Protein AF-A0A9D4SXM8-F1 (afdb_monomer_lite)

Secondary structure (DSSP, 8-state):
--HHHHHHHHH---S-HHHHHHHHHHTS-HHHHHHHHHHHGGG---HHHHHHHHHHHH--HHHHHHHHHHHHHHGGGHHHHHHHHHHHHHHHHHHHHHHHHHTT-S-HHHHHHHHH-HHHHHHHHHHHHHHHHHHHHHHHHHHHHHHHHHHHHHH---SHHHHHHHHT--

Foldseek 3Di:
DPPVVVLCCLQPQDDDPVVVVVCVVVVPCVPSVVVVCVLCVVVPDDVVNVVVVVVVVVDDPVVVVVLVVCCVVPNPPCVVVVVVVVVVVVVCCVPVVCVCVVSVHSDPLNVCCVPPNPVRSNVVSVVCCVPVVVVVVVSVVVVVVVVVVVVCVVPVDDDPVVVVVVVVVD

InterPro domains:
  IPR001734 Sodium/solute symporter [PF00474] (39-126)
  IPR001734 Sodium/solute symporter [PS50283] (1-170)
  IPR038377 Sodium/glucose symporter superfamily [G3DSA:1.20.1730.10] (33-166)
  IPR051163 Sodium:Solute Symporter (SSF) [PTHR42985] (37-134)

Organism: Rhipicephalus sanguineus (NCBI:txid34632)

Radius of gyration: 21.26 Å; chains: 1; bounding box: 58×35×61 Å

Structure (mmCIF, N/CA/C/O backbone):
data_AF-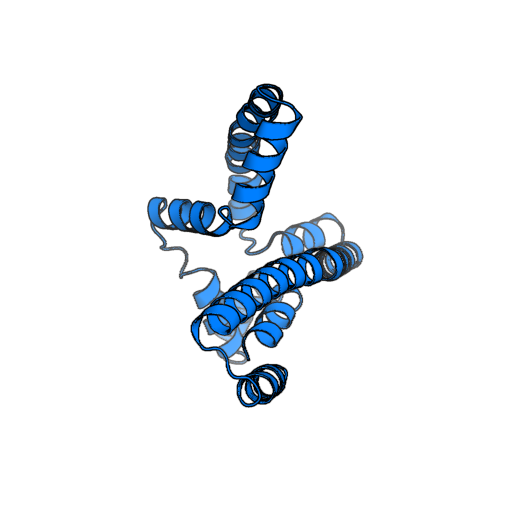A0A9D4SXM8-F1
#
_entry.id   AF-A0A9D4SXM8-F1
#
loop_
_atom_site.group_PDB
_atom_site.id
_atom_site.type_symbol
_atom_site.label_atom_id
_atom_site.label_alt_id
_atom_site.label_comp_id
_atom_site.label_asym_id
_atom_site.label_entity_id
_atom_site.label_seq_id
_atom_site.pdbx_PDB_ins_code
_atom_site.Cartn_x
_atom_site.Cartn_y
_atom_site.Cartn_z
_atom_site.occupancy
_atom_site.B_iso_or_equiv
_atom_site.auth_seq_id
_atom_site.auth_comp_id
_atom_site.auth_asym_id
_atom_site.auth_atom_id
_atom_site.pdbx_PDB_model_num
ATOM 1 N N . MET A 1 1 ? 17.732 -0.630 11.971 1.00 30.19 1 MET A N 1
ATOM 2 C CA . MET A 1 1 ? 16.829 -0.466 13.145 1.00 30.19 1 MET A CA 1
ATOM 3 C C . MET A 1 1 ? 15.328 -0.325 12.817 1.00 30.19 1 MET A C 1
ATOM 5 O O . MET A 1 1 ? 14.520 -0.393 13.733 1.00 30.19 1 MET A O 1
ATOM 9 N N . THR A 1 2 ? 14.910 -0.178 11.553 1.00 38.62 2 THR A N 1
ATOM 10 C CA . THR A 1 2 ? 13.495 0.036 11.173 1.00 38.62 2 THR A CA 1
ATOM 11 C C . THR A 1 2 ? 12.705 -1.238 10.847 1.00 38.62 2 THR A C 1
ATOM 13 O O . THR A 1 2 ? 11.489 -1.217 10.963 1.00 38.62 2 THR A O 1
ATOM 16 N N . GLU A 1 3 ? 13.330 -2.370 10.508 1.00 37.62 3 GLU A N 1
ATOM 17 C CA . GLU A 1 3 ? 12.580 -3.561 10.054 1.00 37.62 3 GLU A CA 1
ATOM 18 C C . GLU A 1 3 ? 11.935 -4.384 11.180 1.00 37.62 3 GLU A C 1
ATOM 20 O O . GLU A 1 3 ? 10.834 -4.903 11.005 1.00 37.62 3 GLU A O 1
ATOM 25 N N . ARG A 1 4 ? 12.541 -4.437 12.376 1.00 32.69 4 ARG A N 1
ATOM 26 C CA . ARG A 1 4 ? 11.952 -5.148 13.530 1.00 32.69 4 ARG A CA 1
ATOM 27 C C . ARG A 1 4 ? 10.656 -4.505 14.039 1.00 32.69 4 ARG A C 1
ATOM 29 O O . ARG A 1 4 ? 9.810 -5.204 14.590 1.00 32.69 4 ARG A O 1
ATOM 36 N N . ALA A 1 5 ? 10.470 -3.205 13.802 1.00 35.47 5 ALA A N 1
ATOM 37 C CA . ALA A 1 5 ? 9.251 -2.488 14.171 1.00 35.47 5 ALA A CA 1
ATOM 38 C C . ALA A 1 5 ? 8.067 -2.821 13.245 1.00 35.47 5 ALA A C 1
ATOM 40 O O . ALA A 1 5 ? 6.933 -2.896 13.705 1.00 35.47 5 ALA A O 1
ATOM 41 N N . TYR A 1 6 ? 8.311 -3.094 11.958 1.00 44.91 6 TYR A N 1
ATOM 42 C CA . TYR A 1 6 ? 7.228 -3.405 11.018 1.00 44.91 6 TYR A CA 1
ATOM 43 C C . TYR A 1 6 ? 6.618 -4.784 11.300 1.00 44.91 6 TYR A C 1
ATOM 45 O O . TYR A 1 6 ? 5.401 -4.926 11.345 1.00 44.91 6 TYR A O 1
ATOM 53 N N . VAL A 1 7 ? 7.438 -5.802 11.564 1.00 42.03 7 VAL A N 1
ATOM 54 C CA . VAL A 1 7 ? 6.939 -7.172 11.790 1.00 42.03 7 VAL A CA 1
ATOM 55 C C . VAL A 1 7 ? 6.059 -7.263 13.038 1.00 42.03 7 VAL A C 1
ATOM 57 O O . VAL A 1 7 ? 4.994 -7.884 13.013 1.00 42.03 7 VAL A O 1
ATOM 60 N N . GLY A 1 8 ? 6.488 -6.600 14.116 1.00 38.91 8 GLY A N 1
ATOM 61 C CA . GLY A 1 8 ? 5.740 -6.527 15.367 1.00 38.91 8 GLY A CA 1
ATOM 62 C C . GLY A 1 8 ? 4.401 -5.814 15.193 1.00 38.91 8 GLY A C 1
ATOM 63 O O . GLY A 1 8 ? 3.382 -6.338 15.613 1.00 38.91 8 GLY A O 1
ATOM 64 N N . VAL A 1 9 ? 4.364 -4.680 14.495 1.00 50.81 9 VAL A N 1
ATOM 65 C CA . VAL A 1 9 ? 3.141 -3.872 14.344 1.00 50.81 9 VAL A CA 1
ATOM 66 C C . VAL A 1 9 ? 2.069 -4.557 13.490 1.00 50.81 9 VAL A C 1
ATOM 68 O O . VAL A 1 9 ? 0.883 -4.465 13.799 1.00 50.81 9 VAL A O 1
ATOM 71 N N . TRP A 1 10 ? 2.452 -5.264 12.422 1.00 49.47 10 TRP A N 1
ATOM 72 C CA . TRP A 1 10 ? 1.479 -5.851 11.491 1.00 49.47 10 TRP A CA 1
ATOM 73 C C . TRP A 1 10 ? 0.798 -7.119 12.028 1.00 49.47 10 TRP A C 1
ATOM 75 O O . TRP A 1 10 ? -0.375 -7.346 11.727 1.00 49.47 10 TRP A O 1
ATOM 85 N N . CYS A 1 11 ? 1.504 -7.928 12.829 1.00 49.25 11 CYS A N 1
ATOM 86 C CA . CYS A 1 11 ? 0.951 -9.161 13.408 1.00 49.25 11 CYS A CA 1
ATOM 87 C C . CYS A 1 11 ? 0.586 -9.038 14.894 1.00 49.25 11 CYS A C 1
ATOM 89 O O . CYS A 1 11 ? -0.301 -9.747 15.370 1.00 49.25 11 CYS A O 1
ATOM 91 N N . SER A 1 12 ? 1.229 -8.124 15.622 1.00 51.12 12 SER A N 1
ATOM 92 C CA . SER A 1 12 ? 0.966 -7.837 17.030 1.00 51.12 12 SER A CA 1
ATOM 93 C C . SER A 1 12 ? 0.333 -6.453 17.164 1.00 51.12 12 SER A C 1
ATOM 95 O O . SER A 1 12 ? 0.949 -5.527 17.678 1.00 51.12 12 SER A O 1
ATOM 97 N N . TYR A 1 13 ? -0.916 -6.309 16.713 1.00 55.25 13 TYR A N 1
ATOM 98 C CA . TYR A 1 13 ? -1.746 -5.157 17.077 1.00 55.25 13 TYR A CA 1
ATOM 99 C C . TYR A 1 13 ? -2.972 -5.595 17.900 1.00 55.25 13 TYR A C 1
ATOM 101 O O . TYR A 1 13 ? -3.495 -6.696 17.689 1.00 55.25 13 TYR A O 1
ATOM 109 N N . PRO A 1 14 ? -3.373 -4.775 18.895 1.00 51.50 14 PRO A N 1
ATOM 110 C CA . PRO A 1 14 ? -4.097 -5.151 20.099 1.00 51.50 14 PRO A CA 1
ATOM 111 C C . PRO A 1 14 ? -5.574 -5.471 19.815 1.00 51.50 14 PRO A C 1
ATOM 113 O O . PRO A 1 14 ? -6.063 -5.326 18.688 1.00 51.50 14 PRO A O 1
ATOM 116 N N . PRO A 1 15 ? -6.310 -5.955 20.832 1.00 53.53 15 PRO A N 1
ATOM 117 C CA . PRO A 1 15 ? -7.657 -6.473 20.653 1.00 53.53 15 PRO A CA 1
ATOM 118 C C . PRO A 1 15 ? -8.644 -5.378 20.214 1.00 53.53 15 PRO A C 1
ATOM 120 O O . PRO A 1 15 ? -8.375 -4.188 20.328 1.00 53.53 15 PRO A O 1
ATOM 123 N N . SER A 1 16 ? -9.819 -5.801 19.734 1.00 57.06 16 SER A N 1
ATOM 124 C CA . SER A 1 16 ? -10.970 -4.972 19.315 1.00 57.06 16 SER A CA 1
ATOM 125 C C . SER A 1 16 ? -11.117 -3.613 20.033 1.00 57.06 16 SER A C 1
ATOM 127 O O . SER A 1 16 ? -10.913 -3.541 21.241 1.00 57.06 16 SER A O 1
ATOM 129 N N . TYR A 1 17 ? -11.606 -2.576 19.335 1.00 57.47 17 TYR A N 1
ATOM 130 C CA . TYR A 1 17 ? -11.881 -1.216 19.859 1.00 57.47 17 TYR A CA 1
ATOM 131 C C . TYR A 1 17 ? -12.539 -1.173 21.258 1.00 57.47 17 TYR A C 1
ATOM 133 O O . TYR A 1 17 ? -12.267 -0.284 22.065 1.00 57.47 17 TYR A O 1
ATOM 141 N N . HIS A 1 18 ? -13.387 -2.153 21.576 1.00 55.44 18 HIS A N 1
ATOM 142 C CA . HIS A 1 18 ? -14.042 -2.265 22.880 1.00 55.44 18 HIS A CA 1
ATOM 143 C C . HIS A 1 18 ? -13.085 -2.577 24.044 1.00 55.44 18 HIS A C 1
ATOM 145 O O . HIS A 1 18 ? -13.333 -2.137 25.165 1.00 55.44 18 HIS A O 1
ATOM 151 N N . ILE A 1 19 ? -11.994 -3.301 23.790 1.00 60.16 19 ILE A N 1
ATOM 152 C CA . ILE A 1 19 ? -10.933 -3.572 24.769 1.00 60.16 19 ILE A CA 1
ATOM 153 C C . ILE A 1 19 ? -10.021 -2.346 24.901 1.00 60.16 19 ILE A C 1
ATOM 155 O O . ILE A 1 19 ? -9.672 -1.981 26.019 1.00 60.16 19 ILE A O 1
ATOM 159 N N . TYR A 1 20 ? -9.757 -1.630 23.803 1.00 64.31 20 TYR A N 1
ATOM 160 C CA . TYR A 1 20 ? -8.987 -0.382 23.816 1.00 64.31 20 TYR A CA 1
ATOM 161 C C . TYR A 1 20 ? -9.581 0.689 24.748 1.00 64.31 20 TYR A C 1
ATOM 163 O O . TYR A 1 20 ? -8.894 1.223 25.615 1.00 64.31 20 TYR A O 1
ATOM 171 N N . ARG A 1 21 ? -10.895 0.951 24.647 1.00 64.62 21 ARG A N 1
ATOM 172 C CA . ARG A 1 21 ? -11.577 1.919 25.530 1.00 64.62 21 ARG A CA 1
ATOM 173 C C . ARG A 1 21 ? -11.479 1.530 27.011 1.00 64.62 21 ARG A C 1
ATOM 175 O O . ARG A 1 21 ? -11.449 2.410 27.864 1.00 64.62 21 ARG A O 1
ATOM 182 N N . ARG A 1 22 ? -11.444 0.228 27.319 1.00 63.31 22 ARG A N 1
ATOM 183 C CA . ARG A 1 22 ? -11.270 -0.266 28.694 1.00 63.31 22 ARG A CA 1
ATOM 184 C C . ARG A 1 22 ? -9.835 -0.085 29.188 1.00 63.31 22 ARG A C 1
ATOM 186 O O . ARG A 1 22 ? -9.666 0.260 30.346 1.00 63.31 22 ARG A O 1
ATOM 193 N N . GLN A 1 23 ? -8.841 -0.257 28.317 1.00 65.81 23 GLN A N 1
ATOM 194 C CA . GLN A 1 23 ? -7.422 -0.104 28.655 1.00 65.81 23 GLN A CA 1
ATOM 195 C C . GLN A 1 23 ? -7.015 1.355 28.900 1.00 65.81 23 GLN A C 1
ATOM 197 O O . GLN A 1 23 ? -6.275 1.618 29.840 1.00 65.81 23 GLN A O 1
ATOM 202 N N . ILE A 1 24 ? -7.552 2.314 28.131 1.00 63.53 24 ILE A N 1
ATOM 203 C CA . ILE A 1 24 ? -7.371 3.750 28.430 1.00 63.53 24 ILE A CA 1
ATOM 204 C C . ILE A 1 24 ? -7.994 4.101 29.787 1.00 63.53 24 ILE A C 1
ATOM 206 O O . ILE A 1 24 ? -7.427 4.867 30.557 1.00 63.53 24 ILE A O 1
ATOM 210 N N . ALA A 1 25 ? -9.165 3.534 30.094 1.00 65.88 25 ALA A N 1
ATOM 211 C CA . ALA A 1 25 ? -9.836 3.771 31.370 1.00 65.88 25 ALA A CA 1
ATOM 212 C C . ALA A 1 25 ? -9.121 3.112 32.566 1.00 65.88 25 ALA A C 1
ATOM 214 O O . ALA A 1 25 ? -9.308 3.571 33.689 1.00 65.88 25 ALA A O 1
ATOM 215 N N . SER A 1 26 ? -8.327 2.057 32.344 1.00 66.62 26 SER A N 1
ATOM 216 C CA . SER A 1 26 ? -7.566 1.367 33.393 1.00 66.62 26 SER A CA 1
ATOM 217 C C . SER A 1 26 ? -6.130 1.878 33.569 1.00 66.62 26 SER A C 1
ATOM 219 O O . SER A 1 26 ? -5.468 1.443 34.504 1.00 66.62 26 SER A O 1
ATOM 221 N N . GLY A 1 27 ? -5.642 2.785 32.708 1.00 63.31 27 GLY A N 1
ATOM 222 C CA . GLY A 1 27 ? -4.284 3.354 32.781 1.00 63.31 27 GLY A CA 1
ATOM 223 C C . GLY A 1 27 ? -3.151 2.329 32.621 1.00 63.31 27 GLY A C 1
ATOM 224 O O . GLY A 1 27 ? -2.004 2.605 32.953 1.00 63.31 27 GLY A O 1
ATOM 225 N N . GLU A 1 28 ? -3.465 1.115 32.164 1.00 69.38 28 GLU A N 1
ATOM 226 C CA . GLU A 1 28 ? -2.554 -0.031 32.257 1.00 69.38 28 GLU A CA 1
ATOM 227 C C . GLU A 1 28 ? -1.632 -0.166 31.031 1.00 69.38 28 GLU A C 1
ATOM 229 O O . GLU A 1 28 ? -0.637 -0.880 31.093 1.00 69.38 28 GLU A O 1
ATOM 234 N N . ASN A 1 29 ? -1.926 0.514 29.909 1.00 67.19 29 ASN A N 1
ATOM 235 C CA . ASN A 1 29 ? -1.168 0.379 28.653 1.00 67.19 29 ASN A CA 1
ATOM 236 C C . ASN A 1 29 ? -1.125 1.664 27.796 1.00 67.19 29 ASN A C 1
ATOM 238 O O . ASN A 1 29 ? -1.521 1.667 26.627 1.00 67.19 29 ASN A O 1
ATOM 242 N N . ASP A 1 30 ? -0.578 2.749 28.345 1.00 67.06 30 ASP A N 1
ATOM 243 C CA . ASP A 1 30 ? -0.478 4.057 27.669 1.00 67.06 30 ASP A CA 1
ATOM 244 C C . ASP A 1 30 ? 0.341 4.026 26.362 1.00 67.06 30 ASP A C 1
ATOM 246 O O . ASP A 1 30 ? 0.046 4.755 25.415 1.00 67.06 30 ASP A O 1
ATOM 250 N N . ARG A 1 31 ? 1.346 3.142 26.263 1.00 66.44 31 ARG A N 1
ATOM 251 C CA . ARG A 1 31 ? 2.197 3.004 25.061 1.00 66.44 31 ARG A CA 1
ATOM 252 C C . ARG A 1 31 ? 1.413 2.507 23.850 1.00 66.44 31 ARG A C 1
ATOM 254 O O . ARG A 1 31 ? 1.511 3.074 22.770 1.00 66.44 31 ARG A O 1
ATOM 261 N N . VAL A 1 32 ? 0.589 1.484 24.055 1.00 66.00 32 VAL A N 1
ATOM 262 C CA . VAL A 1 32 ? -0.224 0.867 22.997 1.00 66.00 32 VAL A CA 1
ATOM 263 C C . VAL A 1 32 ? -1.296 1.845 22.499 1.00 66.00 32 VAL A C 1
ATOM 265 O O . VAL A 1 32 ? -1.650 1.851 21.319 1.00 66.00 32 VAL A O 1
ATOM 268 N N . ALA A 1 33 ? -1.788 2.707 23.393 1.00 65.25 33 ALA A N 1
ATOM 269 C CA . ALA A 1 33 ? -2.700 3.790 23.049 1.00 65.25 33 ALA A CA 1
ATOM 270 C C . ALA A 1 33 ? -2.047 4.875 22.200 1.00 65.25 33 ALA A C 1
ATOM 272 O O . ALA A 1 33 ? -2.572 5.208 21.136 1.00 65.25 33 ALA A O 1
ATOM 273 N N . ALA A 1 34 ? -0.865 5.341 22.601 1.00 67.75 34 ALA A N 1
ATOM 274 C CA . ALA A 1 34 ? -0.099 6.299 21.816 1.00 67.75 34 ALA A CA 1
ATOM 275 C C . ALA A 1 34 ? 0.247 5.755 20.418 1.00 67.75 34 ALA A C 1
ATOM 277 O O . ALA A 1 34 ? 0.118 6.474 19.427 1.00 67.75 34 ALA A O 1
ATOM 278 N N . GLU A 1 35 ? 0.622 4.477 20.308 1.00 67.94 35 GLU A N 1
ATOM 279 C CA . GLU A 1 35 ? 0.913 3.849 19.016 1.00 67.94 35 GLU A CA 1
ATOM 280 C C . GLU A 1 35 ? -0.340 3.783 18.120 1.00 67.94 35 GLU A C 1
ATOM 282 O O . GLU A 1 35 ? -0.280 4.130 16.941 1.00 67.94 35 GLU A O 1
ATOM 287 N N . LEU A 1 36 ? -1.512 3.399 18.651 1.00 67.38 36 LEU A N 1
ATOM 288 C CA . LEU A 1 36 ? -2.749 3.325 17.857 1.00 67.38 36 LEU A CA 1
ATOM 289 C C . LEU A 1 36 ? -3.202 4.715 17.383 1.00 67.38 36 LEU A C 1
ATOM 291 O O . LEU A 1 36 ? -3.670 4.862 16.252 1.00 67.38 36 LEU A O 1
ATOM 295 N N . GLU A 1 37 ? -3.064 5.734 18.230 1.00 69.56 37 GLU A N 1
ATOM 296 C CA . GLU A 1 37 ? -3.356 7.122 17.867 1.00 69.56 37 GLU A CA 1
ATOM 297 C C . GLU A 1 37 ? -2.395 7.652 16.801 1.00 69.56 37 GLU A C 1
ATOM 299 O O . GLU A 1 37 ? -2.842 8.356 15.889 1.00 69.56 37 GLU A O 1
ATOM 304 N N . ALA A 1 38 ? -1.124 7.239 16.850 1.00 69.75 38 ALA A N 1
ATOM 305 C CA . ALA A 1 38 ? -0.147 7.510 15.804 1.00 69.75 38 ALA A CA 1
ATOM 306 C C . ALA A 1 38 ? -0.529 6.839 14.470 1.00 69.75 38 ALA A C 1
ATOM 308 O O . ALA A 1 38 ? -0.460 7.491 13.429 1.00 69.75 38 ALA A O 1
ATOM 309 N N . PHE A 1 39 ? -1.017 5.591 14.477 1.00 69.12 39 PHE A N 1
ATOM 310 C CA . PHE A 1 39 ? -1.467 4.906 13.252 1.00 69.12 39 PHE A CA 1
ATOM 311 C C . PHE A 1 39 ? -2.767 5.469 12.673 1.00 69.12 39 PHE A C 1
ATOM 313 O O . PHE A 1 39 ? -2.915 5.570 11.457 1.00 69.12 39 PHE A O 1
ATOM 320 N N . LEU A 1 40 ? -3.729 5.831 13.523 1.00 70.62 40 LEU A N 1
ATOM 321 C CA . LEU A 1 40 ? -5.019 6.374 13.087 1.00 70.62 40 LEU A CA 1
ATOM 322 C C . LEU A 1 40 ? -4.955 7.873 12.755 1.00 70.62 40 LEU A C 1
ATOM 324 O O . LEU A 1 40 ? -5.955 8.426 12.286 1.00 70.62 40 LEU A O 1
ATOM 328 N N . GLY A 1 41 ? -3.838 8.551 13.049 1.00 70.06 41 GLY A N 1
ATOM 329 C CA . GLY A 1 41 ? -3.684 10.000 12.877 1.00 70.06 41 GLY A CA 1
ATOM 330 C C . GLY A 1 41 ? -4.790 10.800 13.576 1.00 70.06 41 GLY A C 1
ATOM 331 O O . GLY A 1 41 ? -5.295 11.786 13.036 1.00 70.06 41 GLY A O 1
ATOM 332 N N . GLY A 1 42 ? -5.284 10.302 14.716 1.00 67.56 42 GLY A N 1
ATOM 333 C CA . GLY A 1 42 ? -6.422 10.880 15.439 1.00 67.56 42 GLY A CA 1
ATOM 334 C C . GLY A 1 42 ? -7.756 10.914 14.669 1.00 67.56 42 GLY A C 1
ATOM 335 O O . GLY A 1 42 ? -8.667 11.630 15.081 1.00 67.56 42 GLY A O 1
ATOM 336 N N . ARG A 1 43 ? -7.899 10.183 13.548 1.00 69.19 43 ARG A N 1
ATOM 337 C CA . ARG A 1 43 ? -9.078 10.174 12.645 1.00 69.19 43 ARG A CA 1
ATOM 338 C C . ARG A 1 43 ? -9.488 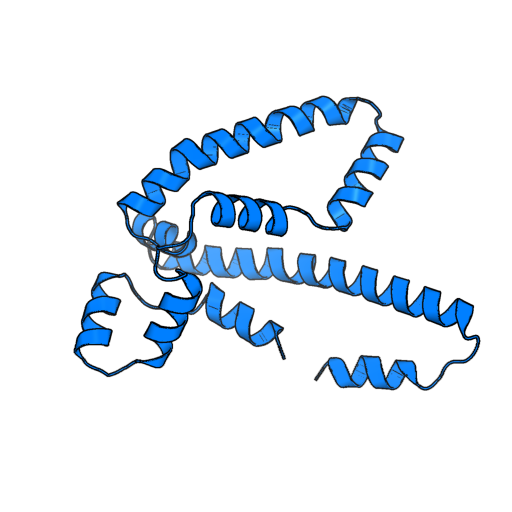11.562 12.119 1.00 69.19 43 ARG A C 1
ATOM 340 O O . ARG A 1 43 ? -10.620 11.731 11.671 1.00 69.19 43 ARG A O 1
ATOM 347 N N . ARG A 1 44 ? -8.582 12.547 12.160 1.00 71.50 44 ARG A N 1
ATOM 348 C CA . ARG A 1 44 ? -8.801 13.938 11.706 1.00 71.50 44 ARG A CA 1
ATOM 349 C C . ARG A 1 44 ? -8.040 14.288 10.424 1.00 71.50 44 ARG A C 1
ATOM 351 O O . ARG A 1 44 ? -7.972 15.456 10.053 1.00 71.50 44 ARG A O 1
ATOM 358 N N . LEU A 1 45 ? -7.465 13.294 9.749 1.00 76.94 45 LEU A N 1
ATOM 359 C CA . LEU A 1 45 ? -6.723 13.510 8.510 1.00 76.94 45 LEU A CA 1
ATOM 360 C C . LEU A 1 45 ? -7.664 14.025 7.403 1.00 76.94 45 LEU A C 1
ATOM 362 O O . LEU A 1 45 ? -8.696 13.396 7.148 1.00 76.94 45 LEU A O 1
ATOM 366 N N . PRO A 1 46 ? -7.333 15.143 6.730 1.00 83.75 46 PRO A N 1
ATOM 367 C CA . PRO A 1 46 ? -8.125 15.626 5.607 1.00 83.75 46 PRO A CA 1
ATOM 368 C C . PRO A 1 46 ? -8.092 14.599 4.468 1.00 83.75 46 PRO A C 1
ATOM 370 O O . PRO A 1 46 ? -7.045 14.020 4.175 1.00 83.75 46 PRO A O 1
ATOM 373 N N . GLY A 1 47 ? -9.229 14.388 3.795 1.00 83.00 47 GLY A N 1
ATOM 374 C CA . GLY A 1 47 ? -9.370 13.338 2.772 1.00 83.00 47 GLY A CA 1
ATOM 375 C C . GLY A 1 47 ? -8.353 13.434 1.626 1.00 83.00 47 GLY A C 1
ATOM 376 O O . GLY A 1 47 ? -7.918 12.415 1.100 1.00 83.00 47 GLY A O 1
ATOM 377 N N . ILE A 1 48 ? -7.902 14.649 1.300 1.00 86.38 48 ILE A N 1
ATOM 378 C CA . ILE A 1 48 ? -6.853 14.883 0.297 1.00 86.38 48 ILE A CA 1
ATOM 379 C C . ILE A 1 48 ? -5.501 14.329 0.773 1.00 86.38 48 ILE A C 1
ATOM 381 O O . ILE A 1 48 ? -4.822 13.652 0.007 1.00 86.38 48 ILE A O 1
ATOM 385 N N . ALA A 1 49 ? -5.122 14.548 2.038 1.00 87.06 49 ALA A N 1
ATOM 386 C CA . ALA A 1 49 ? -3.874 14.006 2.584 1.00 87.06 49 ALA A CA 1
ATOM 387 C C . ALA A 1 49 ? -3.897 12.470 2.626 1.00 87.06 49 ALA A C 1
ATOM 389 O O . ALA A 1 49 ? -2.889 11.829 2.334 1.00 87.06 49 ALA A O 1
ATOM 390 N N . LEU A 1 50 ? -5.062 11.879 2.913 1.00 86.56 50 LEU A N 1
ATOM 391 C CA . LEU A 1 50 ? -5.248 10.430 2.853 1.00 86.56 50 LEU A CA 1
ATOM 392 C C . LEU A 1 50 ? -5.046 9.895 1.427 1.00 86.56 50 LEU A C 1
ATOM 394 O O . LEU A 1 50 ? -4.310 8.931 1.232 1.00 86.56 50 LEU A O 1
ATOM 398 N N . ALA A 1 51 ? -5.653 10.537 0.425 1.00 86.38 51 ALA A N 1
ATOM 399 C CA . ALA A 1 51 ? -5.505 10.136 -0.973 1.00 86.38 51 ALA A CA 1
ATOM 400 C C . ALA A 1 51 ? -4.048 10.243 -1.454 1.00 86.38 51 ALA A C 1
ATOM 402 O O . ALA A 1 51 ? -3.537 9.315 -2.080 1.00 86.38 51 ALA A O 1
ATOM 403 N N . VAL A 1 52 ? -3.356 11.334 -1.111 1.00 90.25 52 VAL A N 1
ATOM 404 C CA . VAL A 1 52 ? -1.935 11.525 -1.442 1.00 90.25 52 VAL A CA 1
ATOM 405 C C . VAL A 1 52 ? -1.064 10.455 -0.784 1.00 90.25 52 VAL A C 1
ATOM 407 O O . VAL A 1 52 ? -0.175 9.925 -1.440 1.00 90.25 52 VAL A O 1
ATOM 410 N N . SER A 1 53 ? -1.344 10.074 0.467 1.00 90.00 53 SER A N 1
ATOM 411 C CA . SER A 1 53 ? -0.627 8.982 1.135 1.00 90.00 53 SER A CA 1
ATOM 412 C C . SER A 1 53 ? -0.801 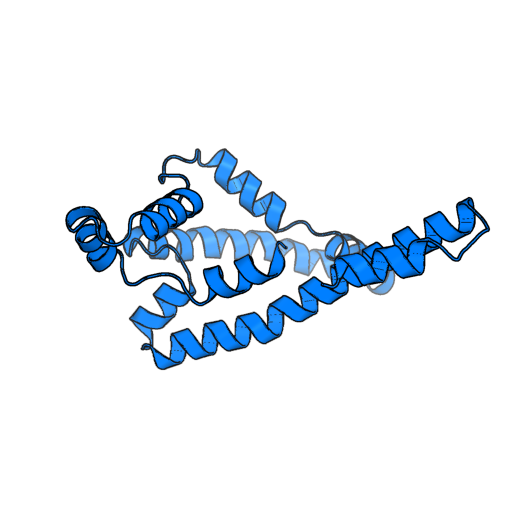7.648 0.407 1.00 90.00 53 SER A C 1
ATOM 414 O O . SER A 1 53 ? 0.171 6.921 0.237 1.00 90.00 53 SER A O 1
ATOM 416 N N . ILE A 1 54 ? -2.019 7.328 -0.043 1.00 87.38 54 ILE A N 1
ATOM 417 C CA . ILE A 1 54 ? -2.296 6.085 -0.779 1.00 87.38 54 ILE A CA 1
ATOM 418 C C . ILE A 1 54 ? -1.557 6.079 -2.121 1.00 87.38 54 ILE A C 1
ATOM 420 O O . ILE A 1 54 ? -0.951 5.072 -2.483 1.00 87.38 54 ILE A O 1
ATOM 424 N N . LEU A 1 55 ? -1.560 7.207 -2.840 1.00 88.50 55 LEU A N 1
ATOM 425 C CA . LEU A 1 55 ? -0.814 7.349 -4.091 1.00 88.50 55 LEU A CA 1
ATOM 426 C C . LEU A 1 55 ? 0.694 7.218 -3.865 1.00 88.50 55 LEU A C 1
ATOM 428 O O . LEU A 1 55 ? 1.357 6.498 -4.606 1.00 88.50 55 LEU A O 1
ATOM 432 N N . ALA A 1 56 ? 1.226 7.849 -2.817 1.00 87.69 56 ALA A N 1
ATOM 433 C CA . ALA A 1 56 ? 2.636 7.745 -2.458 1.00 87.69 56 ALA A CA 1
ATOM 434 C C . ALA A 1 56 ? 3.044 6.297 -2.143 1.00 87.69 56 ALA A C 1
ATOM 436 O O . ALA A 1 56 ? 4.110 5.863 -2.562 1.00 87.69 56 ALA A O 1
ATOM 437 N N . SER A 1 57 ? 2.188 5.528 -1.461 1.00 86.44 57 SER A N 1
ATOM 438 C CA . SER A 1 57 ? 2.440 4.108 -1.182 1.00 86.44 57 SER A CA 1
ATOM 439 C C . SER A 1 57 ? 2.319 3.201 -2.412 1.00 86.44 57 SER A C 1
ATOM 441 O O . SER A 1 57 ? 2.929 2.137 -2.435 1.00 86.44 57 SER A O 1
ATOM 443 N N . ALA A 1 58 ? 1.536 3.583 -3.425 1.00 86.56 58 ALA A N 1
ATOM 444 C CA . ALA A 1 58 ? 1.345 2.780 -4.636 1.00 86.56 58 ALA A CA 1
ATOM 445 C C . ALA A 1 58 ? 2.502 2.912 -5.644 1.00 86.56 58 ALA A C 1
ATOM 447 O O . ALA A 1 58 ? 2.715 2.022 -6.472 1.00 86.56 58 ALA A O 1
ATOM 448 N N . VAL A 1 59 ? 3.243 4.022 -5.600 1.00 85.81 59 VAL A N 1
ATOM 449 C CA . VAL A 1 59 ? 4.326 4.311 -6.544 1.00 85.81 59 VAL A CA 1
ATOM 450 C C . VAL A 1 59 ? 5.639 3.723 -6.028 1.00 85.81 59 VAL A C 1
ATOM 452 O O . VAL A 1 59 ? 6.182 4.167 -5.021 1.00 85.81 59 VAL A O 1
ATOM 455 N N . ASN A 1 60 ? 6.185 2.746 -6.756 1.00 85.38 60 ASN A N 1
ATOM 456 C CA . ASN A 1 60 ? 7.519 2.197 -6.514 1.00 85.38 60 ASN A CA 1
ATOM 457 C C . ASN A 1 60 ? 8.354 2.193 -7.812 1.00 85.38 60 ASN A C 1
ATOM 459 O O . ASN A 1 60 ? 7.816 2.233 -8.920 1.00 85.38 60 ASN A O 1
ATOM 463 N N . GLY A 1 61 ? 9.685 2.168 -7.681 1.00 82.44 61 GLY A N 1
ATOM 464 C CA . GLY A 1 61 ? 10.597 2.229 -8.833 1.00 82.44 61 GLY A CA 1
ATOM 465 C C . GLY A 1 61 ? 10.565 0.978 -9.718 1.00 82.44 61 GLY A C 1
ATOM 466 O O . GLY A 1 61 ? 10.714 1.075 -10.935 1.00 82.44 61 GLY A O 1
ATOM 467 N N . MET A 1 62 ? 10.311 -0.195 -9.130 1.00 82.88 62 MET A N 1
ATOM 468 C CA . MET A 1 62 ? 10.242 -1.463 -9.861 1.00 82.88 62 MET A CA 1
ATOM 469 C C . MET A 1 62 ? 9.077 -1.487 -10.855 1.00 82.88 62 MET A C 1
ATOM 471 O O . MET A 1 62 ? 9.264 -1.897 -11.997 1.00 82.88 62 MET A O 1
ATOM 475 N N . ASN A 1 63 ? 7.902 -0.993 -10.458 1.00 85.44 63 ASN A N 1
ATOM 476 C CA . ASN A 1 63 ? 6.724 -0.926 -11.318 1.00 85.44 63 ASN A CA 1
ATOM 477 C C . ASN A 1 63 ? 6.972 -0.047 -12.545 1.00 85.44 63 ASN A C 1
ATOM 479 O O . ASN A 1 63 ? 6.517 -0.390 -13.631 1.00 85.44 63 ASN A O 1
ATOM 483 N N . ILE A 1 64 ? 7.726 1.048 -12.404 1.00 88.31 64 ILE A N 1
ATOM 484 C CA . ILE A 1 64 ? 8.062 1.927 -13.533 1.00 88.31 64 ILE A CA 1
ATOM 485 C C . ILE A 1 64 ? 8.902 1.162 -14.562 1.00 88.31 64 ILE A C 1
ATOM 487 O O . ILE A 1 64 ? 8.563 1.139 -15.745 1.00 88.31 64 ILE A O 1
ATOM 491 N N . VAL A 1 65 ? 9.960 0.480 -14.113 1.00 88.88 65 VAL A N 1
ATOM 492 C CA . VAL A 1 65 ? 10.824 -0.323 -14.995 1.00 88.88 65 VAL A CA 1
ATOM 493 C C . VAL A 1 65 ? 10.050 -1.492 -15.610 1.00 88.88 65 VAL A C 1
ATOM 495 O O . VAL A 1 65 ? 10.185 -1.757 -16.804 1.00 88.88 65 VAL A O 1
ATOM 498 N N . ALA A 1 66 ? 9.197 -2.157 -14.829 1.00 87.31 66 ALA A N 1
ATOM 499 C CA . ALA A 1 66 ? 8.380 -3.276 -15.288 1.00 87.31 66 ALA A CA 1
ATOM 500 C C . ALA A 1 66 ? 7.385 -2.857 -16.380 1.00 87.31 66 ALA A C 1
ATOM 502 O O . ALA A 1 66 ? 7.268 -3.537 -17.399 1.00 87.31 66 ALA A O 1
ATOM 503 N N . VAL A 1 67 ? 6.708 -1.718 -16.203 1.00 89.00 67 VAL A N 1
ATOM 504 C CA . VAL A 1 67 ? 5.772 -1.160 -17.188 1.00 89.00 67 VAL A CA 1
ATOM 505 C C . VAL A 1 67 ? 6.486 -0.830 -18.495 1.00 89.00 67 VAL A C 1
ATOM 507 O O . VAL A 1 67 ? 6.010 -1.210 -19.563 1.00 89.00 67 VAL A O 1
ATOM 510 N N . VAL A 1 68 ? 7.649 -0.181 -18.419 1.00 90.25 68 VAL A N 1
ATOM 511 C CA . VAL A 1 68 ? 8.446 0.169 -19.600 1.00 90.25 68 VAL A CA 1
ATOM 512 C C . VAL A 1 68 ? 8.944 -1.092 -20.315 1.00 90.25 68 VAL A C 1
ATOM 514 O O . VAL A 1 68 ? 8.794 -1.202 -21.529 1.00 90.25 68 VAL A O 1
ATOM 517 N N . GLY A 1 69 ? 9.461 -2.081 -19.580 1.00 90.25 69 GLY A N 1
ATOM 518 C CA . GLY A 1 69 ? 9.907 -3.356 -20.151 1.00 90.25 69 GLY A CA 1
ATOM 519 C C . GLY A 1 69 ? 8.777 -4.135 -20.828 1.00 90.25 69 GLY A C 1
ATOM 520 O O . GLY A 1 69 ? 8.951 -4.653 -21.930 1.00 90.25 69 GLY A O 1
ATOM 521 N N . HIS A 1 70 ? 7.592 -4.166 -20.215 1.00 89.56 70 HIS A N 1
ATOM 522 C CA . HIS A 1 70 ? 6.421 -4.807 -20.807 1.00 89.56 70 HIS A CA 1
ATOM 523 C C . HIS A 1 70 ? 5.938 -4.069 -22.061 1.00 89.56 70 HIS A C 1
ATOM 525 O O . HIS A 1 70 ? 5.585 -4.708 -23.050 1.00 89.56 70 HIS A O 1
ATOM 531 N N . TYR A 1 71 ? 5.978 -2.736 -22.049 1.00 91.12 71 TYR A N 1
ATOM 532 C CA . TYR A 1 71 ? 5.642 -1.919 -23.211 1.00 91.12 71 TYR A CA 1
ATOM 533 C C . TYR A 1 71 ? 6.609 -2.157 -24.381 1.00 91.12 71 TYR A C 1
ATOM 535 O O . TYR A 1 71 ? 6.166 -2.285 -25.519 1.00 91.12 71 TYR A O 1
ATOM 543 N N . TYR A 1 72 ? 7.912 -2.298 -24.114 1.00 91.44 72 TYR A N 1
ATOM 544 C CA . TYR A 1 72 ? 8.894 -2.635 -25.150 1.00 91.44 72 TYR A CA 1
ATOM 545 C C . TYR A 1 72 ? 8.693 -4.034 -25.743 1.00 91.44 72 TYR A C 1
ATOM 547 O O . TYR A 1 72 ? 8.888 -4.214 -26.941 1.00 91.44 72 TYR A O 1
ATOM 555 N N . ALA A 1 73 ? 8.303 -5.020 -24.930 1.00 92.75 73 ALA A N 1
ATOM 556 C CA . ALA A 1 73 ? 8.135 -6.399 -25.389 1.00 92.75 73 ALA A CA 1
ATOM 557 C C . ALA A 1 73 ? 6.791 -6.657 -26.098 1.00 92.75 73 ALA A C 1
ATOM 559 O O . ALA A 1 73 ? 6.754 -7.385 -27.088 1.00 92.75 73 ALA A O 1
ATOM 560 N N . TYR A 1 74 ? 5.690 -6.081 -25.600 1.00 87.88 74 TYR A N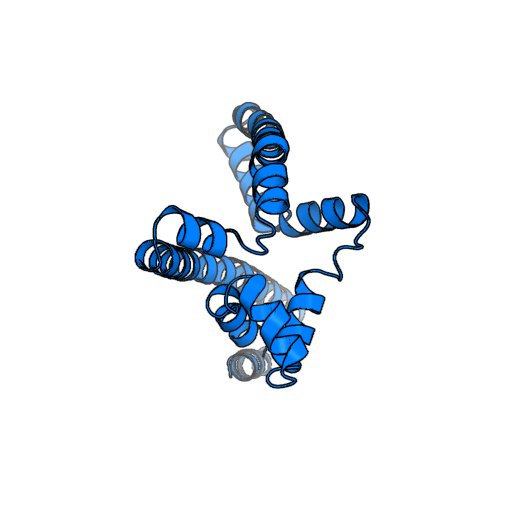 1
ATOM 561 C CA . TYR A 1 74 ? 4.319 -6.412 -26.023 1.00 87.88 74 TYR A CA 1
ATOM 562 C C . TYR A 1 74 ? 3.530 -5.220 -26.602 1.00 87.88 74 TYR A C 1
ATOM 564 O O . TYR A 1 74 ? 2.381 -5.381 -27.020 1.00 87.88 74 TYR A O 1
ATOM 572 N N . GLY A 1 75 ? 4.115 -4.017 -26.647 1.00 86.12 75 GLY A N 1
ATOM 573 C CA . GLY A 1 75 ? 3.496 -2.822 -27.226 1.00 86.12 75 GLY A CA 1
ATOM 574 C C . GLY A 1 75 ? 2.223 -2.369 -26.498 1.00 86.12 75 GLY A C 1
ATOM 575 O O . GLY A 1 75 ? 2.158 -2.320 -25.269 1.00 86.12 75 GLY A O 1
ATOM 576 N N . PHE A 1 76 ? 1.178 -2.037 -27.265 1.00 85.31 76 PHE A N 1
ATOM 577 C CA . PHE A 1 76 ? -0.072 -1.446 -26.759 1.00 85.31 76 PHE A CA 1
ATOM 578 C C . PHE A 1 76 ? -0.944 -2.372 -25.897 1.00 85.31 76 PHE A C 1
ATOM 580 O O . PHE A 1 76 ? -1.943 -1.910 -25.344 1.00 85.31 76 PHE A O 1
ATOM 587 N N . HIS A 1 77 ? -0.591 -3.650 -25.729 1.00 86.62 77 HIS A N 1
ATOM 588 C CA . HIS A 1 77 ? -1.389 -4.581 -24.924 1.00 86.62 77 HIS A CA 1
ATOM 589 C C . HIS A 1 77 ? -1.570 -4.108 -23.468 1.00 86.62 77 HIS A C 1
ATOM 591 O O . HIS A 1 77 ? -2.639 -4.294 -22.883 1.00 86.62 77 HIS A O 1
ATOM 597 N N . LEU A 1 78 ? -0.579 -3.391 -22.923 1.00 83.56 78 LEU A N 1
ATOM 598 C CA . LEU A 1 78 ? -0.611 -2.828 -21.571 1.00 83.56 78 LEU A CA 1
ATOM 599 C C . LEU A 1 78 ? -1.801 -1.873 -21.330 1.00 83.56 78 LEU A C 1
ATOM 601 O O . LEU A 1 78 ? -2.272 -1.757 -20.199 1.00 83.56 78 LEU A O 1
ATOM 605 N N . MET A 1 79 ? -2.316 -1.206 -22.372 1.00 84.88 79 MET A N 1
ATOM 606 C CA . MET A 1 79 ? -3.443 -0.268 -22.253 1.00 84.88 79 MET A CA 1
ATOM 607 C C . MET A 1 79 ? -4.676 -0.930 -21.627 1.00 84.88 79 MET A C 1
ATOM 609 O O . MET A 1 79 ? -5.359 -0.304 -20.821 1.00 84.88 79 MET A O 1
ATOM 613 N N . TRP A 1 80 ? -4.925 -2.210 -21.930 1.00 86.56 80 TRP A N 1
ATOM 614 C CA . TRP A 1 80 ? -6.035 -2.958 -21.337 1.00 86.56 80 TRP A CA 1
ATOM 615 C C . TRP A 1 80 ? -5.875 -3.090 -19.819 1.00 86.56 80 TRP A C 1
ATOM 617 O O . TRP A 1 80 ? -6.815 -2.846 -19.069 1.00 86.56 80 TRP A O 1
ATOM 627 N N . THR A 1 81 ? -4.666 -3.400 -19.350 1.00 86.12 81 THR A N 1
ATOM 628 C CA . THR A 1 81 ? -4.361 -3.553 -17.922 1.00 86.12 81 THR A CA 1
ATOM 629 C C . THR A 1 81 ? -4.487 -2.229 -17.172 1.00 86.12 81 THR A C 1
ATOM 631 O O . THR A 1 81 ? -5.053 -2.191 -16.082 1.00 86.12 81 THR A O 1
ATOM 634 N N . VAL A 1 82 ? -4.017 -1.126 -17.766 1.00 87.44 82 VAL A N 1
ATOM 635 C CA . VAL A 1 82 ? -4.071 0.209 -17.148 1.00 87.44 82 VAL A CA 1
ATOM 636 C C . VAL A 1 82 ? -5.511 0.688 -16.949 1.00 87.44 82 VAL A C 1
ATOM 638 O O . VAL A 1 82 ? -5.794 1.317 -15.934 1.00 87.44 82 VAL A O 1
ATOM 641 N N . VAL A 1 83 ? -6.436 0.347 -17.854 1.00 90.12 83 VAL A N 1
ATOM 642 C CA . VAL A 1 83 ? -7.863 0.701 -17.730 1.00 90.12 83 VAL A CA 1
ATOM 643 C C . VAL A 1 83 ? -8.532 0.008 -16.539 1.00 90.12 83 VAL A C 1
ATOM 645 O O . VAL A 1 83 ? -9.390 0.605 -15.889 1.00 90.12 83 VAL A O 1
ATOM 648 N N . TRP A 1 84 ? -8.128 -1.216 -16.192 1.0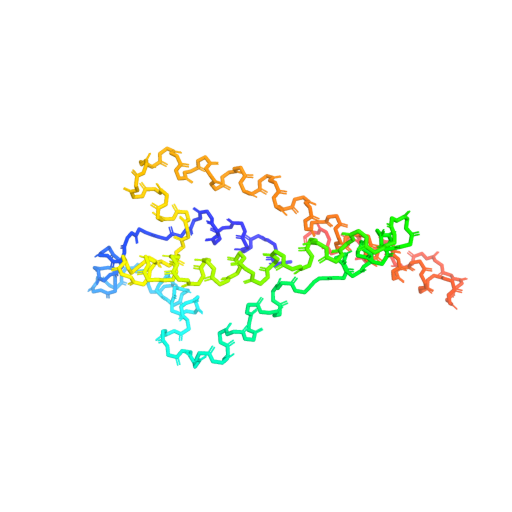0 92.12 84 TRP A N 1
ATOM 649 C CA . TRP A 1 84 ? -8.718 -1.945 -15.062 1.00 92.12 84 TRP A CA 1
ATOM 650 C C . TRP A 1 84 ? -8.264 -1.435 -13.690 1.00 92.12 84 TRP A C 1
ATOM 652 O O . TRP A 1 84 ? -9.023 -1.541 -12.727 1.00 92.12 84 TRP A O 1
ATOM 662 N N . ILE A 1 85 ? -7.073 -0.837 -13.583 1.00 89.12 85 ILE A N 1
ATOM 663 C CA . ILE A 1 85 ? -6.540 -0.298 -12.319 1.00 89.12 85 ILE A CA 1
ATOM 664 C C . ILE A 1 85 ? -7.500 0.712 -11.652 1.00 89.12 85 ILE A C 1
ATOM 666 O O . ILE A 1 85 ? -7.870 0.487 -10.495 1.00 89.12 85 ILE A O 1
ATOM 670 N N . PRO A 1 86 ? -7.962 1.792 -12.320 1.00 89.94 86 PRO A N 1
ATOM 671 C CA . PRO A 1 86 ? -8.890 2.743 -11.710 1.00 89.94 86 PRO A CA 1
ATOM 672 C C . PRO A 1 86 ? -10.269 2.132 -11.437 1.00 89.94 86 PRO A C 1
ATOM 674 O O . PRO A 1 86 ? -10.905 2.494 -10.450 1.00 89.94 86 PRO A O 1
ATOM 677 N N . VAL A 1 87 ? -10.721 1.180 -12.262 1.00 93.25 87 VAL A N 1
ATOM 678 C CA . VAL A 1 87 ? -12.003 0.483 -12.063 1.00 93.25 87 VAL A CA 1
ATOM 679 C C . VAL A 1 87 ? -11.979 -0.321 -10.763 1.00 93.25 87 VAL A C 1
ATOM 681 O O . VAL A 1 87 ? -12.893 -0.211 -9.945 1.00 93.25 87 VAL A O 1
ATOM 684 N N . ILE A 1 88 ? -10.908 -1.081 -10.528 1.00 91.44 88 ILE A N 1
ATOM 685 C CA . ILE A 1 88 ? -10.721 -1.849 -9.292 1.00 91.44 88 ILE A CA 1
ATOM 686 C C . ILE A 1 88 ? -10.560 -0.902 -8.099 1.00 91.44 88 ILE A C 1
ATOM 688 O O . ILE A 1 88 ? -11.181 -1.121 -7.061 1.00 91.44 88 ILE A O 1
ATOM 692 N N . ALA A 1 89 ? -9.785 0.177 -8.241 1.00 88.94 89 ALA A N 1
ATOM 693 C CA . ALA A 1 89 ? -9.607 1.162 -7.177 1.00 88.94 89 ALA A CA 1
ATOM 694 C C . ALA A 1 89 ? -10.940 1.810 -6.758 1.00 88.94 89 ALA A C 1
ATOM 696 O O . ALA A 1 89 ? -11.224 1.917 -5.565 1.00 88.94 89 ALA A O 1
ATOM 697 N N . ALA A 1 90 ? -11.794 2.174 -7.721 1.00 91.25 90 ALA A N 1
ATOM 698 C CA . ALA A 1 90 ? -13.130 2.700 -7.454 1.00 91.25 90 ALA A CA 1
ATOM 699 C C . ALA A 1 90 ? -14.024 1.656 -6.767 1.00 91.25 90 ALA A C 1
ATOM 701 O O . ALA A 1 90 ? -14.692 1.967 -5.782 1.00 91.25 90 ALA A O 1
ATOM 702 N N . PHE A 1 91 ? -13.993 0.403 -7.226 1.00 93.62 91 PHE A N 1
ATOM 703 C CA . PHE A 1 91 ? -14.745 -0.685 -6.602 1.00 93.62 91 PHE A CA 1
ATOM 704 C C . PHE A 1 91 ? -14.337 -0.906 -5.138 1.00 93.62 91 PHE A C 1
ATOM 706 O O . PHE A 1 91 ? -15.194 -1.024 -4.261 1.00 93.62 91 PHE A O 1
ATOM 713 N N . VAL A 1 92 ? -13.035 -0.899 -4.846 1.00 89.69 92 VAL A N 1
ATOM 714 C CA . VAL A 1 92 ? -12.503 -1.003 -3.478 1.00 89.69 92 VAL A CA 1
ATOM 715 C C . VAL A 1 92 ? -12.910 0.208 -2.638 1.00 89.69 92 VAL A C 1
ATOM 717 O O . VAL A 1 92 ? -13.307 0.042 -1.486 1.00 89.69 92 VAL A O 1
ATOM 720 N N . ALA A 1 93 ? -12.884 1.416 -3.205 1.00 87.94 93 ALA A N 1
ATOM 721 C CA . ALA A 1 93 ? -13.327 2.620 -2.509 1.00 87.94 93 ALA A CA 1
ATOM 722 C C . ALA A 1 93 ? -14.818 2.558 -2.129 1.00 87.94 93 ALA A C 1
ATOM 724 O O . ALA A 1 93 ? -15.184 2.957 -1.028 1.00 87.94 93 ALA A O 1
ATOM 725 N N . VAL A 1 94 ? -15.679 2.016 -2.994 1.00 90.81 94 VAL A N 1
ATOM 726 C CA . VAL A 1 94 ? -17.122 1.902 -2.718 1.00 90.81 94 VAL A CA 1
ATOM 727 C C . VAL A 1 94 ? -17.456 0.746 -1.778 1.00 90.81 94 VAL A C 1
ATOM 729 O O . VAL A 1 94 ? -18.413 0.842 -1.020 1.00 90.81 94 VAL A O 1
ATOM 732 N N . THR A 1 95 ? -16.698 -0.349 -1.797 1.00 89.56 95 THR A N 1
ATOM 733 C CA . THR A 1 95 ? -17.023 -1.546 -1.002 1.00 89.56 95 THR A CA 1
ATOM 734 C C . THR A 1 95 ? -16.265 -1.598 0.319 1.00 89.56 95 THR A C 1
ATOM 736 O O . THR A 1 95 ? -16.863 -1.748 1.384 1.00 89.56 95 THR A O 1
ATOM 739 N N . LEU A 1 96 ? -14.944 -1.446 0.268 1.00 85.00 96 LEU A N 1
ATOM 740 C CA . LEU A 1 96 ? -14.055 -1.680 1.399 1.00 85.00 96 LEU A CA 1
ATOM 741 C C . LEU A 1 96 ? -14.073 -0.512 2.389 1.00 85.00 96 LEU A C 1
ATOM 743 O O . LEU A 1 96 ? -14.069 -0.739 3.597 1.00 85.00 96 LEU A O 1
ATOM 747 N N . VAL A 1 97 ? -14.148 0.731 1.902 1.00 84.88 97 VAL A N 1
ATOM 748 C CA . VAL A 1 97 ? -14.169 1.928 2.763 1.00 84.88 97 VAL A CA 1
ATOM 749 C C . VAL A 1 97 ? -15.403 1.964 3.674 1.00 84.88 97 VAL A C 1
ATOM 751 O O . VAL A 1 97 ? -15.207 2.041 4.889 1.00 84.88 97 VAL A O 1
ATOM 754 N N . PRO A 1 98 ? -16.660 1.866 3.187 1.00 83.81 98 PRO A N 1
ATOM 755 C CA . PRO A 1 98 ? -17.816 1.895 4.087 1.00 83.81 98 PRO A CA 1
ATOM 756 C C . PRO A 1 98 ? -17.861 0.684 5.022 1.00 83.81 98 PRO A C 1
ATOM 758 O O . PRO A 1 98 ? -18.293 0.810 6.167 1.00 83.81 98 PRO A O 1
ATOM 761 N N . LEU A 1 99 ? -17.357 -0.469 4.578 1.00 85.12 99 LEU A N 1
ATOM 762 C CA . LEU A 1 99 ? -17.274 -1.672 5.397 1.00 85.12 99 LEU A CA 1
ATOM 763 C C . LEU A 1 99 ? -16.285 -1.504 6.565 1.00 85.12 99 LEU A C 1
ATOM 765 O O . LEU A 1 99 ? -16.631 -1.785 7.713 1.00 85.12 99 LEU A O 1
ATOM 769 N N . LEU A 1 100 ? -15.084 -0.978 6.313 1.00 80.81 100 LEU A N 1
ATOM 770 C CA . LEU A 1 100 ? -14.074 -0.752 7.355 1.00 80.81 100 LEU A CA 1
ATOM 771 C C . LEU A 1 100 ? -14.474 0.371 8.323 1.00 80.81 100 LEU A C 1
ATOM 773 O O . LEU A 1 100 ? -14.318 0.227 9.540 1.00 80.81 100 LEU A O 1
ATOM 777 N N . TYR A 1 101 ? -15.041 1.467 7.808 1.00 79.69 101 TYR A N 1
ATOM 778 C CA . TYR A 1 101 ? -15.518 2.570 8.645 1.00 79.69 101 TYR A CA 1
ATOM 779 C C . TYR A 1 101 ? -16.724 2.167 9.503 1.00 79.69 101 TYR A C 1
ATOM 781 O O . TYR A 1 101 ? -16.763 2.520 10.685 1.00 79.69 101 TYR A O 1
ATOM 789 N N . GLY A 1 102 ? -17.665 1.392 8.950 1.00 76.19 102 GLY A N 1
ATOM 790 C CA . GLY A 1 102 ? -18.858 0.917 9.655 1.00 76.19 102 GLY A CA 1
ATOM 791 C C . GLY A 1 102 ? -18.534 -0.008 10.829 1.00 76.19 102 GLY A C 1
ATOM 792 O O . GLY A 1 102 ? -19.080 0.162 11.917 1.00 76.19 102 GLY A O 1
ATOM 793 N N . LEU A 1 103 ? -17.582 -0.930 10.653 1.00 74.56 103 LEU A N 1
ATOM 794 C CA . LEU A 1 103 ? -17.147 -1.846 11.714 1.00 74.56 103 LEU A CA 1
ATOM 795 C C . LEU A 1 103 ? -16.077 -1.236 12.651 1.00 74.56 103 LEU A C 1
ATOM 797 O O . LEU A 1 103 ? -15.635 -1.901 13.587 1.00 74.56 103 LEU A O 1
ATOM 801 N N . ARG A 1 104 ? -15.667 0.027 12.431 1.00 71.06 104 ARG A N 1
ATOM 802 C CA . ARG A 1 104 ? -14.612 0.746 13.182 1.00 71.06 104 ARG A CA 1
ATOM 803 C C . ARG A 1 104 ? -13.316 -0.064 13.338 1.00 71.06 104 ARG A C 1
ATOM 805 O O . ARG A 1 104 ? -12.679 -0.026 14.391 1.00 71.06 104 ARG A O 1
ATOM 812 N N . VAL A 1 105 ? -12.931 -0.775 12.284 1.00 72.62 105 VAL A N 1
ATOM 813 C CA . VAL A 1 105 ? -11.747 -1.642 12.252 1.00 72.62 105 VAL A CA 1
ATOM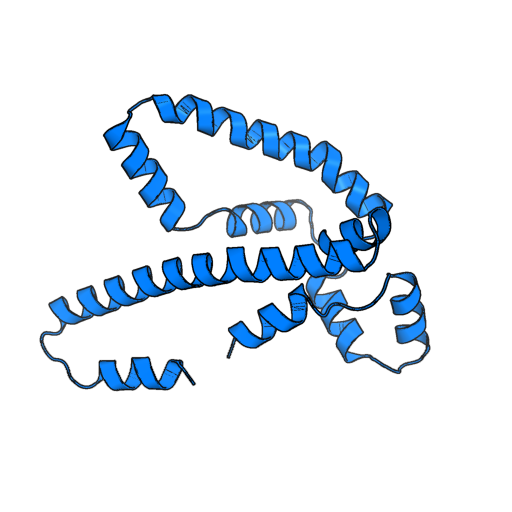 814 C C . VAL A 1 105 ? -10.566 -0.857 11.696 1.00 72.62 105 VAL A C 1
ATOM 816 O O . VAL A 1 105 ? -10.730 -0.116 10.730 1.00 72.62 105 VAL A O 1
ATOM 819 N N . ALA A 1 106 ? -9.384 -1.011 12.294 1.00 67.69 106 ALA A N 1
ATOM 820 C CA . ALA A 1 106 ? -8.179 -0.308 11.848 1.00 67.69 106 ALA A CA 1
ATOM 821 C C . ALA A 1 106 ? -7.382 -1.093 10.791 1.00 67.69 106 ALA A C 1
ATOM 823 O O . ALA A 1 106 ? -6.673 -0.491 9.992 1.00 67.69 106 ALA A O 1
ATOM 824 N N . THR A 1 107 ? -7.498 -2.427 10.762 1.00 75.88 107 THR A N 1
ATOM 825 C CA . THR A 1 107 ? -6.717 -3.289 9.862 1.00 75.88 107 THR A CA 1
ATOM 826 C C . THR A 1 107 ? -7.575 -4.345 9.165 1.00 75.88 107 THR A C 1
ATOM 828 O O . THR A 1 107 ? -8.572 -4.836 9.697 1.00 75.88 107 THR A O 1
ATOM 831 N N . VAL A 1 108 ? -7.162 -4.748 7.962 1.00 81.25 108 VAL A N 1
ATOM 832 C CA . VAL A 1 108 ? -7.866 -5.773 7.170 1.00 81.25 108 VAL A CA 1
ATOM 833 C C . VAL A 1 108 ? -7.779 -7.154 7.836 1.00 81.25 108 VAL A C 1
ATOM 835 O O . VAL A 1 108 ? -8.760 -7.894 7.861 1.00 81.25 108 VAL A O 1
ATOM 838 N N . PHE A 1 109 ? -6.648 -7.490 8.464 1.00 80.31 109 PHE A N 1
ATOM 839 C CA . PHE A 1 109 ? -6.481 -8.759 9.189 1.00 80.31 109 PHE A CA 1
ATOM 840 C C . PHE A 1 109 ? -7.443 -8.894 10.372 1.00 80.31 109 PHE A C 1
ATOM 842 O O . PHE A 1 109 ? -7.966 -9.979 10.637 1.00 80.31 109 PHE A O 1
ATOM 849 N N . GLN A 1 110 ? -7.734 -7.785 11.055 1.00 76.81 110 GLN A N 1
ATOM 850 C CA . GLN A 1 110 ? -8.720 -7.759 12.127 1.00 76.81 110 GLN A CA 1
ATOM 851 C C . GLN A 1 110 ? -10.130 -8.038 11.592 1.00 76.81 110 GLN A C 1
ATOM 853 O O . GLN A 1 110 ? -10.877 -8.787 12.222 1.00 76.81 110 GLN A O 1
ATOM 858 N N . TYR A 1 111 ? -10.476 -7.516 10.410 1.00 82.62 111 TYR A N 1
ATOM 859 C CA . TYR A 1 111 ? -11.738 -7.846 9.744 1.00 82.62 111 TYR A CA 1
ATOM 860 C C . TYR A 1 111 ? -11.838 -9.345 9.417 1.00 82.62 111 TYR A C 1
ATOM 862 O O . TYR A 1 111 ? -12.838 -9.980 9.763 1.00 82.62 111 TYR A O 1
ATOM 870 N N . LEU A 1 112 ? -10.783 -9.941 8.844 1.00 82.56 112 LEU A N 1
ATOM 871 C CA . LEU A 1 112 ? -10.747 -11.381 8.548 1.00 82.56 112 LEU A CA 1
ATOM 872 C C . LEU A 1 112 ? -10.953 -12.230 9.809 1.00 82.56 112 LEU A C 1
ATOM 874 O O . LEU A 1 112 ? -11.730 -13.182 9.791 1.00 82.56 112 LEU A O 1
ATOM 878 N N . ARG A 1 113 ? -10.309 -11.852 10.916 1.00 82.25 113 ARG A N 1
ATOM 879 C CA . ARG A 1 113 ? -10.425 -12.543 12.204 1.00 82.25 113 ARG A CA 1
ATOM 880 C C . ARG A 1 113 ? -11.838 -12.506 12.784 1.00 82.25 113 ARG A C 1
ATOM 882 O O . ARG A 1 113 ? -12.292 -13.501 13.338 1.00 82.25 113 ARG A O 1
ATOM 889 N N . MET A 1 114 ? -12.536 -11.377 12.660 1.00 78.69 114 MET A N 1
ATOM 890 C CA . MET A 1 114 ? -13.916 -11.253 13.146 1.00 78.69 114 MET A CA 1
ATOM 891 C C . MET A 1 114 ? -14.907 -12.053 12.298 1.00 78.69 114 MET A C 1
ATOM 893 O O . MET A 1 114 ? -15.891 -12.558 12.831 1.00 78.69 114 MET A O 1
ATOM 897 N N . ARG A 1 115 ? -14.659 -12.183 10.989 1.00 83.69 115 ARG A N 1
ATOM 898 C CA . ARG A 1 115 ? -15.586 -12.854 10.067 1.00 83.69 115 ARG A CA 1
ATOM 899 C C . ARG A 1 115 ? -15.380 -14.367 9.954 1.00 83.69 115 ARG A C 1
ATOM 901 O O . ARG A 1 115 ? -16.370 -15.074 9.754 1.00 83.69 115 ARG A O 1
ATOM 908 N N . PHE A 1 116 ? -14.133 -14.837 10.031 1.00 81.00 116 PHE A N 1
ATOM 909 C CA . PHE A 1 116 ? -13.725 -16.215 9.715 1.00 81.00 116 PHE A CA 1
ATOM 910 C C . PHE A 1 116 ? -12.969 -16.926 10.848 1.00 81.00 116 PHE A C 1
ATOM 912 O O . PHE A 1 116 ? -12.400 -17.986 10.609 1.00 81.00 116 PHE A O 1
ATOM 919 N N . ASP A 1 117 ? -12.998 -16.380 12.068 1.00 82.69 117 ASP A N 1
ATOM 920 C CA . ASP A 1 117 ? -12.306 -16.891 13.260 1.00 82.69 117 ASP A CA 1
ATOM 921 C C . ASP A 1 117 ? -10.810 -16.504 13.370 1.00 82.69 117 ASP A C 1
ATOM 923 O O . ASP A 1 117 ? -10.143 -16.074 12.424 1.00 82.69 117 ASP A O 1
ATOM 927 N N . SER A 1 118 ? -10.264 -16.650 14.583 1.00 77.19 118 SER A N 1
ATOM 928 C CA . SER A 1 118 ? -8.884 -16.314 14.949 1.00 77.19 118 SER A CA 1
ATOM 929 C C . SER A 1 118 ? -7.841 -17.107 14.178 1.00 77.19 118 SER A C 1
ATOM 931 O O . SER A 1 118 ? -6.785 -16.558 13.868 1.00 77.19 118 SER A O 1
ATOM 933 N N . LYS A 1 119 ? -8.131 -18.366 13.835 1.00 82.56 119 LYS A N 1
ATOM 934 C CA . LYS A 1 119 ? -7.192 -19.215 13.088 1.00 82.56 119 LYS A CA 1
ATOM 935 C C . LYS A 1 119 ? -6.913 -18.642 11.698 1.00 82.56 119 LYS A C 1
ATOM 937 O O . LYS A 1 119 ? -5.750 -18.483 11.341 1.00 82.56 119 LYS A O 1
ATOM 942 N N . VAL A 1 120 ? -7.967 -18.252 10.975 1.00 85.75 120 VAL A N 1
ATOM 943 C CA . VAL A 1 120 ? -7.872 -17.716 9.608 1.00 85.75 120 VAL A CA 1
ATOM 944 C C . VAL A 1 120 ? -7.131 -16.379 9.586 1.00 85.75 120 VAL A C 1
ATOM 946 O O . VAL A 1 120 ? -6.270 -16.165 8.732 1.00 85.75 120 VAL A O 1
ATOM 949 N N . GLY A 1 121 ? -7.403 -15.504 10.561 1.00 81.38 121 GLY A N 1
ATOM 950 C CA . GLY A 1 121 ? -6.716 -14.216 10.686 1.00 81.38 121 GLY A CA 1
ATOM 951 C C . GLY A 1 121 ? -5.205 -14.352 10.902 1.00 81.38 121 GLY A C 1
ATOM 952 O O . GLY A 1 121 ? -4.430 -13.643 10.260 1.00 81.38 121 GLY A O 1
ATOM 953 N N . ILE A 1 122 ? -4.777 -15.293 11.752 1.00 81.56 122 ILE A N 1
ATOM 954 C CA . ILE A 1 122 ? -3.350 -15.540 12.011 1.00 81.56 122 ILE A CA 1
ATOM 955 C C . ILE A 1 122 ? -2.676 -16.128 10.770 1.00 81.56 122 ILE A C 1
ATOM 957 O O . ILE A 1 122 ? -1.629 -15.629 10.363 1.00 81.56 122 ILE A O 1
ATOM 961 N N . THR A 1 123 ? -3.283 -17.121 10.111 1.00 85.56 123 THR A N 1
ATOM 962 C CA . THR A 1 123 ? -2.730 -17.664 8.859 1.00 85.56 123 THR A CA 1
ATOM 963 C C . THR A 1 123 ? -2.609 -16.602 7.772 1.00 85.56 123 THR A C 1
ATOM 965 O O . THR A 1 123 ? -1.592 -16.564 7.089 1.00 85.56 123 THR A O 1
ATOM 968 N N . ALA A 1 124 ? -3.584 -15.697 7.639 1.00 86.12 124 ALA A N 1
ATOM 969 C CA . ALA A 1 124 ? -3.511 -14.605 6.672 1.00 86.12 124 ALA A CA 1
ATOM 970 C C . ALA A 1 124 ? -2.348 -13.643 6.973 1.00 86.12 124 ALA A C 1
ATOM 972 O O . ALA A 1 124 ? -1.641 -13.252 6.046 1.00 86.12 124 ALA A O 1
ATOM 973 N N . CYS A 1 125 ? -2.109 -13.311 8.250 1.00 84.06 125 CYS A N 1
ATOM 974 C CA . CYS A 1 125 ? -0.951 -12.504 8.651 1.00 84.06 125 CYS A CA 1
ATOM 975 C C . CYS A 1 125 ? 0.367 -13.201 8.290 1.00 84.06 125 CYS A C 1
ATOM 977 O O . CYS A 1 125 ? 1.245 -12.598 7.677 1.00 84.06 125 CYS A O 1
ATOM 979 N N . VAL A 1 126 ? 0.486 -14.487 8.628 1.00 86.31 126 VAL A N 1
ATOM 980 C CA . VAL A 1 126 ? 1.692 -15.282 8.372 1.00 86.31 126 VAL A CA 1
ATOM 981 C C . VAL A 1 126 ? 1.974 -15.374 6.872 1.00 86.31 126 VAL A C 1
ATOM 983 O O . VAL A 1 126 ? 3.086 -15.086 6.441 1.00 86.31 126 VAL A O 1
ATOM 986 N N . ILE A 1 127 ? 0.965 -15.701 6.062 1.00 90.06 127 ILE A N 1
ATOM 987 C CA . ILE A 1 127 ? 1.098 -15.780 4.600 1.00 90.06 127 ILE A CA 1
ATOM 988 C C . ILE A 1 127 ? 1.505 -14.423 4.024 1.00 90.06 127 ILE A C 1
ATOM 990 O O . ILE A 1 127 ? 2.424 -14.351 3.212 1.00 90.06 127 ILE A O 1
ATOM 994 N N . TYR A 1 128 ? 0.857 -13.341 4.463 1.00 87.56 128 TYR A N 1
ATOM 995 C CA . TYR A 1 128 ? 1.194 -11.997 4.007 1.00 87.56 128 TYR A CA 1
ATOM 996 C C . TYR A 1 128 ? 2.633 -11.621 4.360 1.00 87.56 128 TYR A C 1
ATOM 998 O O . TYR A 1 128 ? 3.341 -11.073 3.519 1.00 87.56 128 TYR A O 1
ATOM 1006 N N . PHE A 1 129 ? 3.091 -11.945 5.568 1.00 86.12 129 PHE A N 1
ATOM 1007 C CA . PHE A 1 129 ? 4.459 -11.692 6.003 1.00 86.12 129 PHE A CA 1
ATOM 1008 C C . PHE A 1 129 ? 5.475 -12.434 5.127 1.00 86.12 129 PHE A C 1
ATOM 1010 O O . PHE A 1 129 ? 6.376 -11.816 4.562 1.00 86.12 129 PHE A O 1
ATOM 1017 N N . PHE A 1 130 ? 5.282 -13.742 4.948 1.00 88.50 130 PHE A N 1
ATOM 1018 C CA . PHE A 1 130 ? 6.172 -14.564 4.132 1.00 88.50 130 PHE A CA 1
ATOM 1019 C C . PHE A 1 130 ? 6.169 -14.178 2.654 1.00 88.50 130 PHE A C 1
ATOM 1021 O O . PHE A 1 130 ? 7.185 -14.360 1.995 1.00 88.50 130 PHE A O 1
ATOM 1028 N N . LEU A 1 131 ? 5.066 -13.647 2.124 1.00 87.19 131 LEU A N 1
ATOM 1029 C CA . LEU A 1 131 ? 4.989 -13.242 0.723 1.00 87.19 131 LEU A CA 1
ATOM 1030 C C . LEU A 1 131 ? 5.526 -11.821 0.494 1.00 87.19 131 LEU A C 1
ATOM 1032 O O . LEU A 1 131 ? 6.300 -11.596 -0.429 1.00 87.19 131 LEU A O 1
ATOM 1036 N N . SER A 1 132 ? 5.123 -10.852 1.318 1.00 84.19 132 SER A N 1
ATOM 1037 C CA . SER A 1 132 ? 5.379 -9.426 1.063 1.00 84.19 132 SER A CA 1
ATOM 1038 C C . SER A 1 132 ? 6.767 -8.953 1.498 1.00 84.19 132 SER A C 1
ATOM 1040 O O . SER A 1 132 ? 7.343 -8.083 0.847 1.00 84.19 132 SER A O 1
ATOM 1042 N N . VAL A 1 133 ? 7.322 -9.500 2.581 1.00 86.00 133 VAL A N 1
ATOM 1043 C CA . VAL A 1 133 ? 8.625 -9.089 3.128 1.00 86.00 133 VAL A CA 1
ATOM 1044 C C . VAL A 1 133 ? 9.791 -9.443 2.204 1.00 86.00 133 VAL A C 1
ATOM 1046 O O . VAL A 1 133 ? 10.581 -8.544 1.917 1.00 86.00 133 VAL A O 1
ATOM 1049 N N . PRO A 1 134 ? 9.932 -10.682 1.686 1.00 86.75 134 PRO A N 1
ATOM 1050 C CA . PRO A 1 134 ? 11.062 -10.998 0.815 1.00 86.75 134 PRO A CA 1
ATOM 1051 C C . PRO A 1 134 ? 11.013 -10.218 -0.501 1.00 86.75 134 PRO A C 1
ATOM 1053 O O . PRO A 1 134 ? 12.056 -9.772 -0.969 1.00 86.75 134 PRO A O 1
ATOM 1056 N N . LEU A 1 135 ? 9.820 -9.980 -1.061 1.00 81.88 135 LEU A N 1
ATOM 1057 C CA . LEU A 1 135 ? 9.660 -9.167 -2.271 1.00 81.88 135 LEU A CA 1
ATOM 1058 C C . LEU A 1 135 ? 10.158 -7.728 -2.052 1.00 81.88 135 LEU A C 1
ATOM 1060 O O . LEU A 1 135 ? 10.938 -7.216 -2.856 1.00 81.88 135 LEU A O 1
ATOM 1064 N N . GLN A 1 136 ? 9.795 -7.114 -0.921 1.00 79.00 136 GLN A N 1
ATOM 1065 C CA . GLN A 1 136 ? 10.266 -5.773 -0.547 1.00 79.00 136 GLN A CA 1
ATOM 1066 C C . GLN A 1 136 ? 11.748 -5.730 -0.133 1.00 79.00 136 GLN A C 1
ATOM 1068 O O . GLN A 1 136 ? 12.395 -4.684 -0.177 1.00 79.00 136 GLN A O 1
ATOM 1073 N N . GLY A 1 137 ? 12.319 -6.855 0.297 1.00 82.12 137 GLY A N 1
ATOM 1074 C CA . GLY A 1 137 ? 13.759 -6.969 0.533 1.00 82.12 137 GLY A CA 1
ATOM 1075 C C . GLY A 1 137 ? 14.543 -6.968 -0.780 1.00 82.12 137 GLY A C 1
ATOM 1076 O O . GLY A 1 137 ? 15.539 -6.255 -0.918 1.00 82.12 137 GLY A O 1
ATOM 1077 N N . MET A 1 138 ? 14.060 -7.720 -1.774 1.00 81.00 138 MET A N 1
ATOM 1078 C CA . MET A 1 138 ? 14.698 -7.837 -3.088 1.00 81.00 138 MET A CA 1
ATOM 1079 C C . MET A 1 138 ? 14.748 -6.498 -3.829 1.00 81.00 138 MET A C 1
ATOM 1081 O O . MET A 1 138 ? 15.797 -6.147 -4.365 1.00 81.00 138 MET A O 1
ATOM 1085 N N . GLU A 1 139 ? 13.660 -5.723 -3.831 1.00 80.06 139 GLU A N 1
ATOM 1086 C CA . GLU A 1 139 ? 13.627 -4.417 -4.508 1.00 80.06 139 GLU A CA 1
ATOM 1087 C C . GLU A 1 139 ? 14.683 -3.448 -3.946 1.00 80.06 139 GLU A C 1
ATOM 1089 O O . GLU A 1 139 ? 15.420 -2.826 -4.712 1.00 80.06 139 GLU A O 1
ATOM 1094 N N . LYS A 1 140 ? 14.830 -3.382 -2.616 1.00 80.56 140 LYS A N 1
ATOM 1095 C CA . LYS A 1 140 ? 15.809 -2.513 -1.947 1.00 80.56 140 LYS A CA 1
ATOM 1096 C C . LYS A 1 140 ? 17.234 -2.985 -2.209 1.00 80.56 140 LYS A C 1
ATOM 1098 O O . LYS A 1 140 ? 18.088 -2.179 -2.561 1.00 80.56 140 LYS A O 1
ATOM 1103 N N . TYR A 1 141 ? 17.474 -4.292 -2.103 1.00 84.19 141 TYR A N 1
ATOM 1104 C CA . TYR A 1 141 ? 18.781 -4.898 -2.359 1.00 84.19 141 TYR A CA 1
ATOM 1105 C C . TYR A 1 141 ? 19.292 -4.596 -3.771 1.00 84.19 141 TYR A C 1
ATOM 1107 O O . TYR A 1 141 ? 20.456 -4.231 -3.951 1.00 84.19 141 TYR A O 1
ATOM 1115 N N . ILE A 1 142 ? 18.414 -4.715 -4.770 1.00 85.06 142 ILE A N 1
ATOM 1116 C CA . ILE A 1 142 ? 18.735 -4.423 -6.166 1.00 85.06 142 ILE A CA 1
ATOM 1117 C C . ILE A 1 142 ? 19.159 -2.956 -6.314 1.00 85.06 142 ILE A C 1
ATOM 1119 O O . ILE A 1 142 ? 20.235 -2.683 -6.846 1.00 85.06 142 ILE A O 1
ATOM 1123 N N . VAL A 1 143 ? 18.363 -2.016 -5.795 1.00 83.88 143 VAL A N 1
ATOM 1124 C CA . VAL A 1 143 ? 18.658 -0.576 -5.875 1.00 83.88 143 VAL A CA 1
ATOM 1125 C C . VAL A 1 143 ? 19.976 -0.239 -5.180 1.00 83.88 143 VAL A C 1
ATOM 1127 O O . VAL A 1 143 ? 20.830 0.414 -5.777 1.00 83.88 143 VAL A O 1
ATOM 1130 N N . THR A 1 144 ? 20.192 -0.731 -3.960 1.00 82.94 144 THR A N 1
ATOM 1131 C CA . THR A 1 144 ? 21.432 -0.490 -3.212 1.00 82.94 144 THR A CA 1
ATOM 1132 C C . THR A 1 144 ? 22.655 -1.016 -3.958 1.00 82.94 144 THR A C 1
ATOM 1134 O O . THR A 1 144 ? 23.668 -0.324 -4.029 1.00 82.94 144 THR A O 1
ATOM 1137 N N . ARG A 1 145 ? 22.573 -2.202 -4.574 1.00 83.69 145 ARG A N 1
ATOM 1138 C CA . ARG A 1 145 ? 23.681 -2.757 -5.365 1.00 83.69 145 ARG A CA 1
ATOM 1139 C C . ARG A 1 145 ? 23.984 -1.959 -6.621 1.00 83.69 145 ARG A C 1
ATOM 1141 O O . ARG A 1 145 ? 25.158 -1.769 -6.927 1.00 83.69 145 ARG A O 1
ATOM 1148 N N . TYR A 1 146 ? 22.961 -1.492 -7.332 1.00 83.31 146 TYR A N 1
ATOM 1149 C CA . TYR A 1 146 ? 23.165 -0.633 -8.497 1.00 83.31 146 TYR A CA 1
ATOM 1150 C C . TYR A 1 146 ? 23.823 0.690 -8.107 1.00 83.31 146 TYR A C 1
ATOM 1152 O O . TYR A 1 146 ? 24.787 1.097 -8.749 1.00 83.31 146 TYR A O 1
ATOM 1160 N N . VAL A 1 147 ? 23.361 1.327 -7.027 1.00 85.31 147 VAL A N 1
ATOM 1161 C CA . VAL A 1 147 ? 23.959 2.570 -6.518 1.00 85.31 147 VAL A CA 1
ATOM 1162 C C . VAL A 1 147 ? 25.412 2.343 -6.101 1.00 85.31 147 VAL A C 1
ATOM 1164 O O . VAL A 1 147 ? 26.286 3.099 -6.518 1.00 85.31 147 VAL A O 1
ATOM 1167 N N . ALA A 1 148 ? 25.692 1.273 -5.352 1.00 83.69 148 ALA A N 1
ATOM 1168 C CA . ALA A 1 148 ? 27.052 0.922 -4.953 1.00 83.69 148 ALA A CA 1
ATOM 1169 C C . ALA A 1 148 ? 27.966 0.708 -6.169 1.00 83.69 148 ALA A C 1
ATOM 1171 O O . ALA A 1 148 ? 29.073 1.233 -6.191 1.00 83.69 148 ALA A O 1
ATOM 1172 N N . TRP A 1 149 ? 27.493 0.005 -7.204 1.00 85.50 149 TRP A N 1
ATOM 1173 C CA . TRP A 1 149 ? 28.253 -0.229 -8.435 1.00 85.50 149 TRP A CA 1
ATOM 1174 C C . TRP A 1 149 ? 28.524 1.055 -9.232 1.00 85.50 149 TRP A C 1
ATOM 1176 O O . TRP A 1 149 ? 29.618 1.235 -9.757 1.00 85.50 149 TRP A O 1
ATOM 1186 N N . VAL A 1 150 ? 27.566 1.983 -9.297 1.00 85.25 150 VAL A N 1
ATOM 1187 C CA . VAL A 1 150 ? 27.773 3.280 -9.964 1.00 85.25 150 VAL A CA 1
ATOM 1188 C C . VAL A 1 150 ? 28.802 4.126 -9.216 1.00 85.25 150 VAL A C 1
ATOM 1190 O O . VAL A 1 150 ? 29.711 4.669 -9.840 1.00 85.25 150 VAL A O 1
ATOM 1193 N N . ILE A 1 151 ? 28.713 4.196 -7.884 1.00 82.75 151 ILE A N 1
ATOM 1194 C CA . ILE A 1 151 ? 29.717 4.878 -7.047 1.00 82.75 151 ILE A CA 1
ATOM 1195 C C . ILE A 1 151 ? 31.097 4.257 -7.285 1.00 82.75 151 ILE A C 1
ATOM 1197 O O . ILE A 1 151 ? 32.090 4.963 -7.440 1.00 82.75 151 ILE A O 1
ATOM 1201 N N . TYR A 1 152 ? 31.145 2.935 -7.398 1.00 79.06 152 TYR A N 1
ATOM 1202 C CA . TYR A 1 152 ? 32.357 2.189 -7.681 1.00 79.06 152 TYR A CA 1
ATOM 1203 C C . TYR A 1 152 ? 33.058 2.599 -8.976 1.00 79.06 152 TYR A C 1
ATOM 1205 O O . TYR A 1 152 ? 34.268 2.821 -8.995 1.00 79.06 152 TYR A O 1
ATOM 1213 N N . LEU A 1 153 ? 32.285 2.725 -10.057 1.00 82.94 153 LEU A N 1
ATOM 1214 C CA . LEU A 1 153 ? 32.797 3.143 -11.359 1.00 82.94 153 LEU A CA 1
ATOM 1215 C C . LEU A 1 153 ? 33.317 4.582 -11.358 1.00 82.94 153 LEU A C 1
ATOM 1217 O O . LEU A 1 153 ? 34.218 4.895 -12.129 1.00 82.94 153 LEU A O 1
ATOM 1221 N N . ILE A 1 154 ? 32.758 5.446 -10.509 1.00 84.06 154 ILE A N 1
ATOM 1222 C CA . ILE A 1 154 ? 33.155 6.854 -10.410 1.00 84.06 154 ILE A CA 1
ATOM 1223 C C . ILE A 1 154 ? 34.432 7.013 -9.574 1.00 84.06 154 ILE A C 1
ATOM 1225 O O . ILE A 1 154 ? 35.286 7.822 -9.928 1.00 84.06 154 ILE A O 1
ATOM 1229 N N . TYR A 1 155 ? 34.576 6.255 -8.481 1.00 78.88 155 TYR A N 1
ATOM 1230 C CA . TYR A 1 155 ? 35.655 6.460 -7.506 1.00 78.88 155 TYR A CA 1
ATOM 1231 C C . TYR A 1 155 ? 36.843 5.493 -7.623 1.00 78.88 155 TYR A C 1
ATOM 1233 O O . TYR A 1 155 ? 37.877 5.756 -7.019 1.00 78.88 155 TYR A O 1
ATOM 1241 N N . GLY A 1 156 ? 36.754 4.415 -8.410 1.00 66.00 156 GLY A N 1
ATOM 1242 C CA . GLY A 1 156 ? 37.926 3.639 -8.840 1.00 66.00 156 GLY A CA 1
ATOM 1243 C C . GLY A 1 156 ? 38.823 3.053 -7.731 1.00 66.00 156 GLY A C 1
ATOM 1244 O O . GLY A 1 156 ? 40.005 2.833 -7.985 1.00 66.00 156 GLY A O 1
ATOM 1245 N N . GLY A 1 157 ? 38.310 2.790 -6.522 1.00 58.91 157 GLY A N 1
ATOM 1246 C CA . GLY A 1 157 ? 39.100 2.250 -5.406 1.00 58.91 157 GLY A CA 1
ATOM 1247 C C . GLY A 1 157 ? 38.233 1.741 -4.250 1.00 58.91 157 GLY A C 1
ATOM 1248 O O . GLY A 1 157 ? 37.374 2.453 -3.741 1.00 58.91 157 GLY A O 1
ATOM 1249 N N . PHE A 1 158 ? 38.446 0.484 -3.864 1.00 62.00 158 PHE A N 1
ATOM 1250 C CA . PHE A 1 158 ? 37.568 -0.375 -3.060 1.00 62.00 158 PHE A CA 1
ATOM 1251 C C . PHE A 1 158 ? 38.356 -1.022 -1.961 1.00 62.00 158 PHE A C 1
ATOM 1253 O O . PHE A 1 158 ? 39.220 -1.822 -2.276 1.00 62.00 158 PHE A O 1
ATOM 1260 N N . GLU A 1 159 ? 38.007 -0.711 -0.721 1.00 56.25 159 GLU A N 1
ATOM 1261 C CA . GLU A 1 159 ? 38.051 -1.653 0.407 1.00 56.25 159 GLU A CA 1
ATOM 1262 C C . GLU A 1 159 ? 37.154 -1.145 1.556 1.00 56.25 159 GLU A C 1
ATOM 1264 O O . GLU A 1 159 ? 36.638 -1.938 2.335 1.00 56.25 159 GLU A O 1
ATOM 1269 N N . GLU A 1 160 ? 36.833 0.155 1.613 1.00 55.44 160 GLU A N 1
ATOM 1270 C CA . GLU A 1 160 ? 36.092 0.740 2.747 1.00 55.44 160 GLU A CA 1
ATOM 1271 C C . GLU A 1 160 ? 34.566 0.500 2.749 1.00 55.44 160 GLU A C 1
ATOM 1273 O O . GLU A 1 160 ? 33.945 0.443 3.808 1.00 55.44 160 GLU A O 1
ATOM 1278 N N . TYR A 1 161 ? 33.933 0.290 1.589 1.00 52.78 161 TYR A N 1
ATOM 1279 C CA . TYR A 1 161 ? 32.467 0.133 1.503 1.00 52.78 161 TYR A CA 1
ATOM 1280 C C . TYR A 1 161 ? 31.953 -1.270 1.868 1.00 52.78 161 TYR A C 1
ATOM 1282 O O . TYR A 1 161 ? 30.790 -1.419 2.253 1.00 52.78 161 TYR A O 1
ATOM 1290 N N . LEU A 1 162 ? 32.807 -2.296 1.778 1.00 55.88 162 LEU A N 1
ATOM 1291 C CA . LEU A 1 162 ? 32.463 -3.672 2.161 1.00 55.88 162 LEU A CA 1
ATOM 1292 C C . LEU A 1 162 ? 32.276 -3.806 3.680 1.00 55.88 162 LEU A C 1
ATOM 1294 O O . LEU A 1 162 ? 31.446 -4.602 4.115 1.00 55.88 162 LEU A O 1
ATOM 1298 N N . SER A 1 163 ? 32.967 -2.984 4.482 1.00 51.81 163 SER A N 1
ATOM 1299 C CA . SER A 1 163 ? 32.764 -2.954 5.935 1.00 51.81 163 SER A CA 1
ATOM 1300 C C . SER A 1 163 ? 31.467 -2.224 6.306 1.00 51.81 163 SER A C 1
ATOM 1302 O O . SER A 1 163 ? 30.678 -2.742 7.090 1.00 51.81 163 SER A O 1
ATOM 1304 N N . LEU A 1 164 ? 31.157 -1.086 5.671 1.00 56.16 164 LEU A N 1
ATOM 1305 C CA . LEU A 1 164 ? 29.933 -0.310 5.931 1.00 56.16 164 LEU A CA 1
ATOM 1306 C C . LEU A 1 164 ? 28.641 -1.054 5.552 1.00 56.16 164 LEU A C 1
ATOM 1308 O O . LEU A 1 164 ? 27.631 -0.919 6.243 1.00 56.16 164 LEU A O 1
ATOM 1312 N N . GLY A 1 165 ? 28.674 -1.882 4.502 1.00 54.56 165 GLY A N 1
ATOM 1313 C CA . GLY A 1 165 ? 27.565 -2.778 4.155 1.00 54.56 165 GLY A CA 1
ATOM 1314 C C . GLY A 1 165 ? 27.339 -3.905 5.173 1.00 54.56 165 GLY A C 1
ATOM 1315 O O . GLY A 1 165 ? 26.203 -4.342 5.341 1.00 54.56 165 GLY A O 1
ATOM 1316 N N . ALA A 1 166 ? 28.390 -4.339 5.879 1.00 52.25 166 ALA A N 1
ATOM 1317 C CA . ALA A 1 166 ? 28.300 -5.319 6.961 1.00 52.25 166 ALA A CA 1
ATOM 1318 C C . ALA A 1 166 ? 27.833 -4.686 8.288 1.00 52.25 166 ALA A C 1
ATOM 1320 O O . ALA A 1 166 ? 27.034 -5.294 8.992 1.00 52.25 166 ALA A O 1
ATOM 1321 N N . TYR A 1 167 ? 28.235 -3.444 8.591 1.00 48.72 167 TYR A N 1
ATOM 1322 C CA . TYR A 1 167 ? 27.829 -2.725 9.813 1.00 48.72 167 TYR A CA 1
ATOM 1323 C C . TYR A 1 167 ? 26.349 -2.297 9.851 1.00 48.72 167 TYR A C 1
ATOM 1325 O O . TYR A 1 167 ? 25.827 -2.017 10.925 1.00 48.72 167 TYR A O 1
ATOM 1333 N N . LEU A 1 168 ? 25.650 -2.238 8.711 1.00 48.56 168 LEU A N 1
ATOM 1334 C CA . LEU A 1 168 ? 24.212 -1.911 8.649 1.00 48.56 168 LEU A CA 1
ATOM 1335 C C . LEU A 1 168 ? 23.286 -3.142 8.662 1.00 48.56 168 LEU A C 1
ATOM 1337 O O . LEU A 1 168 ? 22.063 -2.984 8.613 1.00 48.56 168 LEU A O 1
ATOM 1341 N N . LEU A 1 169 ? 23.864 -4.347 8.708 1.00 49.88 169 LEU A N 1
ATOM 1342 C CA . LEU A 1 169 ? 23.169 -5.638 8.758 1.00 49.88 169 LEU A CA 1
ATOM 1343 C C . LEU A 1 169 ? 23.098 -6.239 10.179 1.00 49.88 169 LEU A C 1
ATOM 1345 O O . LEU A 1 169 ? 22.530 -7.322 10.335 1.00 49.88 169 LEU A O 1
ATOM 1349 N N . GLU A 1 170 ? 23.601 -5.528 11.198 1.00 39.09 170 GLU A N 1
ATOM 1350 C CA . GLU A 1 170 ? 23.347 -5.793 12.629 1.00 39.09 170 GLU A CA 1
ATOM 1351 C C . GLU A 1 170 ? 22.225 -4.906 13.208 1.00 39.09 170 GLU A C 1
ATOM 1353 O O . GLU A 1 170 ? 22.153 -3.692 12.892 1.00 39.09 170 GLU A O 1
#

pLDDT: mean 75.24, std 15.03, range [30.19, 93.62]

Sequence (170 aa):
MTERAYVGVWCSYPPSYHIYRRQIASGENDRVAAELEAFLGGRRLPGIALAVSILASAVNGMNIVAVVGHYYAYGFHLMWTVVWIPVIAAFVAVTLVPLLYGLRVATVFQYLRMRFDSKVGITACVIYFFLSVPLQGMEKYIVTRYVAWVIYLIYGGFEEYLSLGAYLLE